Protein AF-A0A522YZ24-F1 (afdb_monomer)

pLDDT: mean 81.82, std 18.62, range [36.38, 98.5]

Secondary structure (DSSP, 8-state):
------BHHHHHHHHHHHHHHHHHHHHHHTTS-HHHHHHHHHHHHHHHHHHHHHHHHHHHHHHHHHHHH-GGGHHHHHHHHHHHHHHHHHHHHHHHHHHSTTTS-HHHHHHHHHHHHHHHHHHHHHIIIIIITTSPSSPPBPPTTHHHHHHHHHHHHTT-

Structure (mmCIF, N/CA/C/O backbone):
data_AF-A0A522YZ24-F1
#
_entry.id   AF-A0A522YZ24-F1
#
loop_
_atom_site.group_PDB
_atom_site.id
_atom_site.type_symbol
_atom_site.label_atom_id
_atom_site.label_alt_id
_atom_site.label_comp_id
_atom_site.label_asym_id
_atom_site.label_entity_id
_atom_site.label_seq_id
_atom_site.pdbx_PDB_ins_code
_atom_site.Cartn_x
_atom_site.Cartn_y
_atom_site.Cartn_z
_atom_site.occupancy
_atom_site.B_iso_or_equiv
_atom_site.auth_seq_id
_atom_site.auth_comp_id
_atom_site.auth_asym_id
_atom_site.auth_atom_id
_atom_site.pdbx_PDB_model_num
ATOM 1 N N . MET A 1 1 ? -4.092 -25.283 -27.393 1.00 36.50 1 MET A N 1
ATOM 2 C CA . MET A 1 1 ? -4.728 -24.135 -26.715 1.00 36.50 1 MET A CA 1
ATOM 3 C C . MET A 1 1 ? -3.603 -23.189 -26.346 1.00 36.50 1 MET A C 1
ATOM 5 O O . MET A 1 1 ? -2.741 -23.598 -25.586 1.00 36.50 1 MET A O 1
ATOM 9 N N . SER A 1 2 ? -3.519 -22.029 -27.000 1.00 36.38 2 SER A N 1
ATOM 10 C CA . SER A 1 2 ? -2.441 -21.062 -26.764 1.00 36.38 2 SER A CA 1
ATOM 11 C C . SER A 1 2 ? -2.689 -20.394 -25.416 1.00 36.38 2 SER A C 1
ATOM 13 O O . SER A 1 2 ? -3.658 -19.648 -25.290 1.00 36.38 2 SER A O 1
ATOM 15 N N . GLU A 1 3 ? -1.853 -20.674 -24.417 1.00 41.47 3 GLU A N 1
ATOM 16 C CA . GLU A 1 3 ? -1.691 -19.777 -23.273 1.00 41.47 3 GLU A CA 1
ATOM 17 C C . GLU A 1 3 ? -1.324 -18.411 -23.849 1.00 41.47 3 GLU A C 1
ATOM 19 O O . GLU A 1 3 ? -0.262 -18.237 -24.445 1.00 41.47 3 GLU A O 1
ATOM 24 N N . ALA A 1 4 ? -2.263 -17.469 -23.800 1.00 43.16 4 ALA A N 1
ATOM 25 C CA . ALA A 1 4 ? -1.995 -16.097 -24.182 1.00 43.16 4 ALA A CA 1
ATOM 26 C C . ALA A 1 4 ? -0.928 -15.574 -23.217 1.00 43.16 4 ALA A C 1
ATOM 28 O O . ALA A 1 4 ? -1.214 -15.379 -22.032 1.00 43.16 4 ALA A O 1
ATOM 29 N N . ALA A 1 5 ? 0.300 -15.431 -23.720 1.00 46.25 5 ALA A N 1
ATOM 30 C CA . ALA A 1 5 ? 1.405 -14.807 -23.017 1.00 46.25 5 ALA A CA 1
ATOM 31 C C . ALA A 1 5 ? 0.975 -13.389 -22.633 1.00 46.25 5 ALA A C 1
ATOM 33 O O . ALA A 1 5 ? 1.002 -12.477 -23.454 1.00 46.25 5 ALA A O 1
ATOM 34 N N . HIS A 1 6 ? 0.508 -13.237 -21.400 1.00 55.91 6 HIS A N 1
ATOM 35 C CA . HIS A 1 6 ? 0.232 -11.937 -20.820 1.00 55.91 6 HIS A CA 1
ATOM 36 C C . HIS A 1 6 ? 1.575 -11.239 -20.618 1.00 55.91 6 HIS A C 1
ATOM 38 O O . HIS A 1 6 ? 2.516 -11.819 -20.058 1.00 55.91 6 HIS A O 1
ATOM 44 N N . SER A 1 7 ? 1.689 -10.017 -21.125 1.00 71.50 7 SER A N 1
ATOM 45 C CA . SER A 1 7 ? 2.937 -9.264 -21.000 1.00 71.50 7 SER A CA 1
ATOM 46 C C . SER A 1 7 ? 3.151 -8.843 -19.542 1.00 71.50 7 SER A C 1
ATOM 48 O O . SER A 1 7 ? 2.187 -8.593 -18.821 1.00 71.50 7 SER A O 1
ATOM 50 N N . THR A 1 8 ? 4.403 -8.719 -19.094 1.00 71.00 8 THR A N 1
ATOM 51 C CA . THR A 1 8 ? 4.736 -8.215 -17.745 1.00 71.00 8 THR A CA 1
ATOM 52 C C . THR A 1 8 ? 4.055 -6.878 -17.443 1.00 71.00 8 THR A C 1
ATOM 54 O O . THR A 1 8 ? 3.623 -6.658 -16.318 1.00 71.00 8 THR A O 1
ATOM 57 N N . ARG A 1 9 ? 3.867 -6.022 -18.456 1.00 75.38 9 ARG A N 1
ATOM 58 C CA . ARG A 1 9 ? 3.140 -4.751 -18.324 1.00 75.38 9 ARG A CA 1
ATOM 59 C C . ARG A 1 9 ? 1.669 -4.946 -17.949 1.00 75.38 9 ARG A C 1
ATOM 61 O O . ARG A 1 9 ? 1.188 -4.277 -17.051 1.00 75.38 9 ARG A O 1
ATOM 68 N N . GLU A 1 10 ? 0.974 -5.892 -18.579 1.00 80.50 10 GLU A N 1
ATOM 69 C CA . GLU A 1 10 ? -0.426 -6.186 -18.237 1.00 80.50 10 GLU A CA 1
ATOM 70 C C . GLU A 1 10 ? -0.573 -6.739 -16.814 1.00 80.50 10 GLU A C 1
ATOM 72 O O . GLU A 1 10 ? -1.602 -6.525 -16.174 1.00 80.50 10 GLU A O 1
ATOM 77 N N . THR A 1 11 ? 0.429 -7.473 -16.321 1.00 82.44 11 THR A N 1
ATOM 78 C CA . THR A 1 11 ? 0.466 -7.925 -14.924 1.00 82.44 11 THR A CA 1
ATOM 79 C C . THR A 1 11 ? 0.648 -6.741 -13.974 1.00 82.44 11 THR A C 1
ATOM 81 O O . THR A 1 11 ? -0.134 -6.616 -13.036 1.00 82.44 11 THR A O 1
ATOM 84 N N . LEU A 1 12 ? 1.587 -5.831 -14.254 1.00 84.62 12 LEU A N 1
ATOM 85 C CA . LEU A 1 12 ? 1.802 -4.624 -13.445 1.00 84.62 12 LEU A CA 1
ATOM 86 C C . LEU A 1 12 ? 0.567 -3.702 -13.434 1.00 84.62 12 LEU A C 1
ATOM 88 O O . LEU A 1 12 ? 0.141 -3.255 -12.371 1.00 84.62 12 LEU A O 1
ATOM 92 N N . ASP A 1 13 ? -0.094 -3.509 -14.580 1.00 86.56 13 ASP A N 1
ATOM 93 C CA . ASP A 1 13 ? -1.349 -2.744 -14.665 1.00 86.56 13 ASP A CA 1
ATOM 94 C C . ASP A 1 13 ? -2.462 -3.369 -13.799 1.00 86.56 13 ASP A C 1
ATOM 96 O O . ASP A 1 13 ? -3.295 -2.670 -13.210 1.00 86.56 13 ASP A O 1
ATOM 100 N N . LYS A 1 14 ? -2.518 -4.707 -13.728 1.00 88.50 14 LYS A N 1
ATOM 101 C CA . LYS A 1 14 ? -3.465 -5.418 -12.855 1.00 88.50 14 LYS A CA 1
ATOM 102 C C . LYS A 1 14 ? -3.108 -5.222 -11.386 1.00 88.50 14 LYS A C 1
ATOM 104 O O . LYS A 1 14 ? -4.019 -4.937 -10.604 1.00 88.50 14 LYS A O 1
ATOM 109 N N . ASP A 1 15 ? -1.830 -5.330 -11.029 1.00 91.12 15 ASP A N 1
ATOM 110 C CA . ASP A 1 15 ? -1.346 -5.081 -9.669 1.00 91.12 15 ASP A CA 1
ATOM 111 C C . ASP A 1 15 ? -1.724 -3.668 -9.208 1.00 91.12 15 ASP A C 1
ATOM 113 O O . ASP A 1 15 ? -2.321 -3.517 -8.144 1.00 91.12 15 ASP A O 1
ATOM 117 N N . HIS A 1 16 ? -1.525 -2.642 -10.042 1.00 93.94 16 HIS A N 1
ATOM 118 C CA . HIS A 1 16 ? -1.882 -1.255 -9.712 1.00 93.94 16 HIS A CA 1
ATOM 119 C C . HIS A 1 16 ? -3.366 -1.084 -9.402 1.00 93.94 16 HIS A C 1
ATOM 121 O O . HIS A 1 16 ? -3.741 -0.476 -8.400 1.00 93.94 16 HIS A O 1
ATOM 127 N N . ARG A 1 17 ? -4.249 -1.701 -10.195 1.00 93.12 17 ARG A N 1
ATOM 128 C CA . ARG A 1 17 ? -5.697 -1.681 -9.918 1.00 93.12 17 ARG A CA 1
ATOM 129 C C . ARG A 1 17 ? -6.058 -2.405 -8.624 1.00 93.12 17 ARG A C 1
ATOM 131 O O . ARG A 1 17 ? -7.069 -2.086 -7.994 1.00 93.12 17 ARG A O 1
ATOM 138 N N . VAL A 1 18 ? -5.310 -3.439 -8.245 1.00 93.50 18 VAL A N 1
ATOM 139 C CA . VAL A 1 18 ? -5.468 -4.093 -6.939 1.00 93.50 18 VAL A CA 1
ATOM 140 C C . VAL A 1 18 ? -4.996 -3.151 -5.831 1.00 93.50 18 VAL A C 1
ATOM 142 O O . VAL A 1 18 ? -5.731 -2.950 -4.866 1.00 93.50 18 VAL A O 1
ATOM 145 N N . PHE A 1 19 ? -3.833 -2.524 -5.987 1.00 96.25 19 PHE A N 1
ATOM 146 C CA . PHE A 1 19 ? -3.259 -1.598 -5.014 1.00 96.25 19 PHE A CA 1
ATOM 147 C C . PHE A 1 19 ? -4.112 -0.352 -4.783 1.00 96.25 19 PHE A C 1
ATOM 149 O O . PHE A 1 19 ? -4.324 0.003 -3.627 1.00 96.25 19 PHE A O 1
ATOM 156 N N . GLU A 1 20 ? -4.706 0.241 -5.819 1.00 96.94 20 GLU A N 1
ATOM 157 C CA . GLU A 1 20 ? -5.672 1.340 -5.668 1.00 96.94 20 GLU A CA 1
ATOM 158 C C . GLU A 1 20 ? -6.880 0.925 -4.817 1.00 96.94 20 GLU A C 1
ATOM 160 O O . GLU A 1 20 ? -7.266 1.611 -3.869 1.00 96.94 20 GLU A O 1
ATOM 165 N N . ARG A 1 21 ? -7.438 -0.267 -5.068 1.00 96.19 21 ARG A N 1
ATOM 166 C CA . ARG A 1 21 ? -8.559 -0.792 -4.268 1.00 96.19 21 ARG A CA 1
ATOM 167 C C . ARG A 1 21 ? -8.168 -1.046 -2.811 1.00 96.19 21 ARG A C 1
ATOM 169 O O . ARG A 1 21 ? -8.987 -0.835 -1.914 1.00 96.19 21 ARG A O 1
ATOM 176 N N . LEU A 1 22 ? -6.935 -1.488 -2.563 1.00 95.81 22 LEU A N 1
ATOM 177 C CA . LEU A 1 22 ? -6.402 -1.665 -1.211 1.00 95.81 22 LEU A CA 1
ATOM 178 C C . LEU A 1 22 ? -6.153 -0.313 -0.527 1.00 95.81 22 LEU A C 1
ATOM 180 O O . LEU A 1 22 ? -6.504 -0.162 0.642 1.00 95.81 22 LEU A O 1
ATOM 184 N N . ALA A 1 23 ? -5.635 0.688 -1.244 1.00 97.12 23 ALA A N 1
ATOM 185 C CA . ALA A 1 23 ? -5.487 2.054 -0.743 1.00 97.12 23 ALA A CA 1
ATOM 186 C C . ALA A 1 23 ? -6.846 2.654 -0.345 1.00 97.12 23 ALA A C 1
ATOM 188 O O . ALA A 1 23 ? -6.982 3.235 0.733 1.00 97.12 23 ALA A O 1
ATOM 189 N N . ASP A 1 24 ? -7.880 2.435 -1.158 1.00 96.75 24 ASP A N 1
ATOM 190 C CA . ASP A 1 24 ? -9.251 2.833 -0.845 1.00 96.75 24 ASP A CA 1
ATOM 191 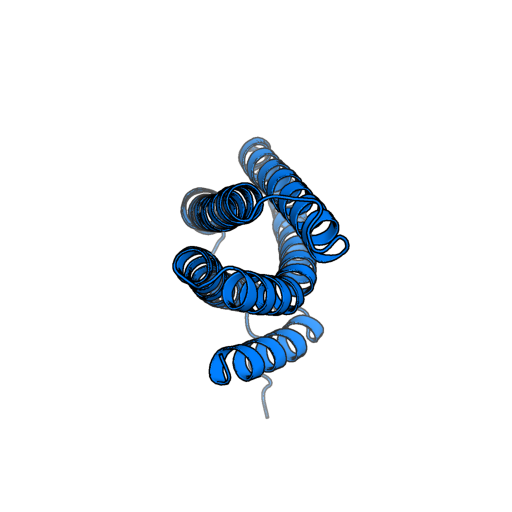C C . ASP A 1 24 ? -9.798 2.125 0.402 1.00 96.75 24 ASP A C 1
ATOM 193 O O . ASP A 1 24 ? -10.476 2.744 1.229 1.00 96.75 24 ASP A O 1
ATOM 197 N N . ALA A 1 25 ? -9.517 0.829 0.565 1.00 95.56 25 ALA A N 1
ATOM 198 C CA . ALA A 1 25 ? -9.914 0.076 1.754 1.00 95.56 25 ALA A CA 1
ATOM 199 C C . ALA A 1 25 ? -9.227 0.615 3.022 1.00 95.56 25 ALA A C 1
ATOM 201 O O . ALA A 1 25 ? -9.903 0.833 4.034 1.00 95.56 25 ALA A O 1
ATOM 202 N N . LEU A 1 26 ? -7.923 0.910 2.952 1.00 96.94 26 LEU A N 1
ATOM 203 C CA . LEU A 1 26 ? -7.174 1.566 4.027 1.00 96.94 26 LEU A CA 1
ATOM 204 C C . LEU A 1 26 ? -7.784 2.931 4.366 1.00 96.94 26 LEU A C 1
ATOM 206 O O . LEU A 1 26 ? -8.024 3.214 5.539 1.00 96.94 26 LEU A O 1
ATOM 210 N N . ASP A 1 27 ? -8.117 3.756 3.374 1.00 95.81 27 ASP A N 1
ATOM 211 C CA . ASP A 1 27 ? -8.735 5.059 3.621 1.00 95.81 27 ASP A CA 1
ATOM 212 C C . ASP A 1 27 ? -10.093 4.954 4.313 1.00 95.81 27 ASP A C 1
ATOM 214 O O . ASP A 1 27 ? -10.331 5.640 5.311 1.00 95.81 27 ASP A O 1
ATOM 218 N N . ARG A 1 28 ? -10.964 4.057 3.836 1.00 94.25 28 ARG A N 1
ATOM 219 C CA . ARG A 1 28 ? -12.281 3.824 4.443 1.00 94.25 28 ARG A CA 1
ATOM 220 C C . ARG A 1 28 ? -12.184 3.247 5.851 1.00 94.25 28 ARG A C 1
ATOM 222 O O . ARG A 1 28 ? -13.051 3.539 6.672 1.00 94.25 28 ARG A O 1
ATOM 229 N N . SER A 1 29 ? -11.155 2.450 6.147 1.00 96.00 29 SER A N 1
ATOM 230 C CA . SER A 1 29 ? -10.975 1.851 7.476 1.00 96.00 29 SER A CA 1
ATOM 231 C C . SER A 1 29 ? -10.889 2.900 8.584 1.00 96.00 29 SER A C 1
ATOM 233 O O . SER A 1 29 ? -11.426 2.695 9.668 1.00 96.00 29 SER A O 1
ATOM 235 N N . ARG A 1 30 ? -10.318 4.072 8.290 1.00 95.31 30 ARG A N 1
ATOM 236 C CA . ARG A 1 30 ? -10.124 5.163 9.257 1.00 95.31 30 ARG A CA 1
ATOM 237 C C . ARG A 1 30 ? -11.426 5.821 9.709 1.00 95.31 30 ARG A C 1
ATOM 239 O O . ARG A 1 30 ? -11.428 6.543 10.698 1.00 95.31 30 ARG A O 1
ATOM 246 N N . LEU A 1 31 ? -12.516 5.595 8.978 1.00 94.44 31 LEU A N 1
ATOM 247 C CA . LEU A 1 31 ? -13.852 6.101 9.297 1.00 94.44 31 LEU A CA 1
ATOM 248 C C . LEU A 1 31 ? -14.656 5.118 10.164 1.00 94.44 31 LEU A C 1
ATOM 250 O O . LEU A 1 31 ? -15.802 5.401 10.512 1.00 94.44 31 LEU A O 1
ATOM 254 N N . ARG A 1 32 ? -14.087 3.948 10.477 1.00 96.06 32 ARG A N 1
ATOM 255 C CA . ARG A 1 32 ? -14.740 2.887 11.247 1.00 96.06 32 ARG A CA 1
ATOM 256 C C . ARG A 1 32 ? -14.459 3.021 12.748 1.00 96.06 32 ARG A C 1
ATOM 258 O O . ARG A 1 32 ? -13.454 3.625 13.133 1.00 96.06 32 ARG A O 1
ATOM 265 N N . PRO A 1 33 ? -15.297 2.415 13.611 1.00 97.44 33 PRO A N 1
ATOM 266 C CA . PRO A 1 33 ? -14.968 2.228 15.020 1.00 97.44 33 PRO A CA 1
ATOM 267 C C . PRO A 1 33 ? -13.597 1.551 15.204 1.00 97.44 33 PRO A C 1
ATOM 269 O O . PRO A 1 33 ? -13.208 0.733 14.368 1.00 97.44 33 PRO A O 1
ATOM 272 N N . PRO A 1 34 ? -12.860 1.817 16.301 1.00 95.81 34 PRO A N 1
ATOM 273 C CA . PRO A 1 34 ? -11.476 1.355 16.451 1.00 95.81 34 PRO A CA 1
ATOM 274 C C . PRO A 1 34 ? -11.250 -0.155 16.277 1.00 95.81 34 PRO A C 1
ATOM 276 O O . PRO A 1 34 ? -10.221 -0.553 15.732 1.00 95.81 34 PRO A O 1
ATOM 279 N N . ALA A 1 35 ? -12.194 -0.990 16.723 1.00 95.56 35 ALA A N 1
ATOM 280 C CA . ALA A 1 35 ? -12.117 -2.443 16.556 1.00 95.56 35 ALA A CA 1
ATOM 281 C C . ALA A 1 35 ? -12.242 -2.852 15.076 1.00 95.56 35 ALA A C 1
ATOM 283 O O . ALA A 1 35 ? -11.369 -3.538 14.553 1.00 95.56 35 ALA A O 1
ATOM 284 N N . GLU A 1 36 ? -13.258 -2.336 14.380 1.00 97.06 36 GLU A N 1
ATOM 285 C CA . GLU A 1 36 ? -13.478 -2.580 12.948 1.00 97.06 36 GLU A CA 1
ATOM 286 C C . GLU A 1 36 ? -12.336 -2.027 12.081 1.00 97.06 36 GLU A C 1
ATOM 288 O O . GLU A 1 36 ? -11.897 -2.679 11.135 1.00 97.06 36 GLU A O 1
ATOM 293 N N . MET A 1 37 ? -11.806 -0.842 12.413 1.00 97.06 37 MET A N 1
ATOM 294 C CA . MET A 1 37 ? -10.628 -0.280 11.743 1.00 97.06 37 MET A CA 1
ATOM 295 C C . MET A 1 37 ? -9.437 -1.237 11.863 1.00 97.06 37 MET A C 1
ATOM 297 O O . MET A 1 37 ? -8.746 -1.491 10.880 1.00 97.06 37 MET A O 1
ATOM 301 N N . ARG A 1 38 ? -9.193 -1.785 13.059 1.00 97.25 38 ARG A N 1
ATOM 302 C CA . ARG A 1 38 ? -8.095 -2.727 13.315 1.00 97.25 38 ARG A CA 1
ATOM 303 C C . ARG A 1 38 ? -8.239 -4.004 12.499 1.00 97.25 38 ARG A C 1
ATOM 305 O O . ARG A 1 38 ? -7.258 -4.433 11.896 1.00 97.25 38 ARG A O 1
ATOM 312 N N . GLU A 1 39 ? -9.432 -4.580 12.458 1.00 96.31 39 GLU A N 1
ATOM 313 C CA . GLU A 1 39 ? -9.717 -5.781 11.668 1.00 96.31 39 GLU A CA 1
ATOM 314 C C . GLU A 1 39 ? -9.519 -5.533 10.171 1.00 96.31 39 GLU A C 1
ATOM 316 O O . GLU A 1 39 ? -8.799 -6.285 9.510 1.00 96.31 39 GLU A O 1
ATOM 321 N N . LEU A 1 40 ? -10.079 -4.441 9.644 1.00 96.62 40 LEU A N 1
ATOM 322 C CA . LEU A 1 40 ? -9.976 -4.115 8.224 1.00 96.62 40 LEU A CA 1
ATOM 323 C C . LEU A 1 40 ? -8.538 -3.788 7.809 1.00 96.62 40 LEU A C 1
ATOM 325 O O . LEU A 1 40 ? -8.088 -4.256 6.763 1.00 96.62 40 LEU A O 1
ATOM 329 N N . VAL A 1 41 ? -7.788 -3.037 8.623 1.00 97.81 41 VAL A N 1
ATOM 330 C CA . VAL A 1 41 ? -6.362 -2.786 8.365 1.00 97.81 41 VAL A CA 1
ATOM 331 C C . VAL A 1 41 ? -5.589 -4.102 8.382 1.00 97.81 41 VAL A C 1
ATOM 333 O O . VAL A 1 41 ? -4.863 -4.373 7.434 1.00 97.81 41 VAL A O 1
ATOM 336 N N . ALA A 1 42 ? -5.775 -4.963 9.387 1.00 97.56 42 ALA A N 1
ATOM 337 C CA . ALA A 1 42 ? -5.075 -6.247 9.457 1.00 97.56 42 ALA A CA 1
ATOM 338 C C . ALA A 1 42 ? -5.350 -7.145 8.238 1.00 97.56 42 ALA A C 1
ATOM 340 O O . ALA A 1 42 ? -4.411 -7.721 7.681 1.00 97.56 42 ALA A O 1
ATOM 341 N N . ALA A 1 43 ? -6.612 -7.226 7.803 1.00 96.44 43 ALA A N 1
ATOM 342 C CA . ALA A 1 43 ? -7.004 -7.956 6.601 1.00 96.44 43 ALA A CA 1
ATOM 343 C C . ALA A 1 43 ? -6.354 -7.359 5.346 1.00 96.44 43 ALA A C 1
ATOM 345 O O . ALA A 1 43 ? -5.763 -8.085 4.549 1.00 96.44 43 ALA A O 1
ATOM 346 N N . THR A 1 44 ? -6.390 -6.031 5.210 1.00 96.94 44 THR A N 1
ATOM 347 C CA . THR A 1 44 ? -5.810 -5.323 4.062 1.00 96.94 44 THR A CA 1
ATOM 348 C C . THR A 1 44 ? -4.294 -5.515 3.991 1.00 96.94 44 THR A C 1
ATOM 350 O O . THR A 1 44 ? -3.770 -5.815 2.922 1.00 96.94 44 THR A O 1
ATOM 353 N N . LEU A 1 45 ? -3.580 -5.440 5.120 1.00 97.00 45 LEU A N 1
ATOM 354 C CA . LEU A 1 45 ? -2.133 -5.682 5.163 1.00 97.00 45 LEU A CA 1
ATOM 355 C C . LEU A 1 45 ? -1.763 -7.133 4.843 1.00 97.00 45 LEU A C 1
ATOM 357 O O . LEU A 1 45 ? -0.744 -7.374 4.204 1.00 97.00 45 LEU A O 1
ATOM 361 N N . GLY A 1 46 ? -2.594 -8.102 5.246 1.00 94.81 46 GLY A N 1
ATOM 362 C CA . GLY A 1 46 ? -2.406 -9.516 4.894 1.00 94.81 46 GLY A CA 1
ATOM 363 C C . GLY A 1 46 ? -2.439 -9.789 3.388 1.00 94.81 46 GLY A C 1
ATOM 364 O O . GLY A 1 46 ? -1.866 -10.775 2.936 1.00 94.81 46 GLY A O 1
ATOM 365 N N . VAL A 1 47 ? -3.079 -8.903 2.627 1.00 94.56 47 VAL A N 1
ATOM 366 C CA . VAL A 1 47 ? -3.194 -8.955 1.167 1.00 94.56 47 VAL A CA 1
ATOM 367 C C . VAL A 1 47 ? -2.107 -8.098 0.508 1.00 94.56 47 VAL A C 1
ATOM 369 O O . VAL A 1 47 ? -1.436 -8.550 -0.416 1.00 94.56 47 VAL A O 1
ATOM 372 N N . LEU A 1 48 ? -1.904 -6.878 1.011 1.00 94.50 48 LEU A N 1
ATOM 373 C CA . LEU A 1 48 ? -1.005 -5.882 0.432 1.00 94.50 48 LEU A CA 1
ATOM 374 C C . LEU A 1 48 ? 0.477 -6.279 0.513 1.00 94.50 48 LEU A C 1
ATOM 376 O O . LEU A 1 48 ? 1.194 -6.131 -0.469 1.00 94.50 48 LEU A O 1
ATOM 380 N N . GLU A 1 49 ? 0.944 -6.798 1.651 1.00 94.69 49 GLU A N 1
ATOM 381 C CA . GLU A 1 49 ? 2.362 -7.141 1.860 1.00 94.69 49 GLU A CA 1
ATOM 382 C C . GLU A 1 49 ? 2.916 -8.178 0.867 1.00 94.69 49 GLU A C 1
ATOM 384 O O . GLU A 1 49 ? 3.933 -7.899 0.226 1.00 94.69 49 GLU A O 1
ATOM 389 N N . PRO A 1 50 ? 2.304 -9.371 0.706 1.00 92.69 50 PRO A N 1
ATOM 390 C CA . PRO A 1 50 ? 2.807 -10.343 -0.259 1.00 92.69 50 PRO A CA 1
ATOM 391 C C . PRO A 1 50 ? 2.683 -9.838 -1.702 1.00 92.69 50 PRO A C 1
ATOM 393 O O . PRO A 1 50 ? 3.564 -10.118 -2.514 1.00 92.69 50 PRO A O 1
ATOM 396 N N . ALA A 1 51 ? 1.632 -9.069 -2.007 1.00 90.56 51 ALA A N 1
ATOM 397 C CA . ALA A 1 51 ? 1.416 -8.505 -3.333 1.00 90.56 51 ALA A CA 1
ATOM 398 C C . ALA A 1 51 ? 2.496 -7.473 -3.698 1.00 90.56 51 ALA A C 1
ATOM 400 O O . ALA A 1 51 ? 3.105 -7.601 -4.755 1.00 90.56 51 ALA A O 1
ATOM 401 N N . LEU A 1 52 ? 2.817 -6.528 -2.805 1.00 93.19 52 LEU A N 1
ATOM 402 C CA . LEU A 1 52 ? 3.899 -5.553 -3.010 1.00 93.19 52 LEU A CA 1
ATOM 403 C C . LEU A 1 52 ? 5.255 -6.225 -3.217 1.00 93.19 52 LEU A C 1
ATOM 405 O O . LEU A 1 52 ? 6.006 -5.839 -4.103 1.00 93.19 52 LEU A O 1
ATOM 409 N N . LYS A 1 53 ? 5.559 -7.273 -2.445 1.00 91.31 53 LYS A N 1
ATOM 410 C CA . LYS A 1 53 ? 6.818 -8.010 -2.606 1.00 91.31 53 LYS A CA 1
ATOM 411 C C . LYS A 1 53 ? 6.921 -8.693 -3.974 1.00 91.31 53 LYS A C 1
ATOM 413 O O . LYS A 1 53 ? 8.003 -8.745 -4.555 1.00 91.31 53 LYS A O 1
ATOM 418 N N . SER A 1 54 ? 5.819 -9.265 -4.460 1.00 89.56 54 SER A N 1
ATOM 419 C CA . SER A 1 54 ? 5.766 -9.881 -5.791 1.00 89.56 54 SER A CA 1
ATOM 420 C C . SER A 1 54 ? 5.913 -8.824 -6.887 1.00 89.56 54 SER A C 1
ATOM 422 O O . SER A 1 54 ? 6.704 -8.999 -7.814 1.00 89.56 54 SER A O 1
ATOM 424 N N . HIS A 1 55 ? 5.224 -7.696 -6.718 1.00 91.31 55 HIS A N 1
ATOM 425 C CA . HIS A 1 55 ? 5.273 -6.552 -7.616 1.00 91.31 55 HIS A CA 1
ATOM 426 C C . HIS A 1 55 ? 6.690 -5.983 -7.751 1.00 91.31 55 HIS A C 1
ATOM 428 O O . HIS A 1 55 ? 7.248 -5.998 -8.843 1.00 91.31 55 HIS A O 1
ATOM 434 N N . GLU A 1 56 ? 7.339 -5.625 -6.641 1.00 91.12 56 GLU A N 1
ATOM 435 C CA . GLU A 1 56 ? 8.711 -5.099 -6.631 1.00 91.12 56 GLU A CA 1
ATOM 436 C C . GLU A 1 56 ? 9.715 -6.055 -7.305 1.00 91.12 56 GLU A C 1
ATOM 438 O O . GLU A 1 56 ? 10.656 -5.629 -7.984 1.00 91.12 56 GLU A O 1
ATOM 443 N N . ALA A 1 57 ? 9.525 -7.370 -7.155 1.00 87.62 57 ALA A N 1
ATOM 444 C CA . ALA A 1 57 ? 10.363 -8.361 -7.822 1.00 87.62 57 ALA A CA 1
ATOM 445 C C . ALA A 1 57 ? 10.161 -8.361 -9.348 1.00 87.62 57 ALA A C 1
ATOM 447 O O . ALA A 1 57 ? 11.140 -8.463 -10.096 1.00 87.62 57 ALA A O 1
ATOM 448 N N . LEU A 1 58 ? 8.914 -8.229 -9.817 1.00 84.88 58 LEU A N 1
ATOM 449 C CA . LEU A 1 58 ? 8.591 -8.093 -11.241 1.00 84.88 58 LEU A CA 1
ATOM 450 C C . LEU A 1 58 ? 9.168 -6.802 -11.817 1.00 84.88 58 LEU A C 1
ATOM 452 O O . LEU A 1 58 ? 9.775 -6.827 -12.890 1.00 84.88 58 LEU A O 1
ATOM 456 N N . GLU A 1 59 ? 9.034 -5.696 -11.094 1.00 84.81 59 GLU A N 1
ATOM 457 C CA . GLU A 1 59 ? 9.606 -4.415 -11.481 1.00 84.81 59 GLU A CA 1
ATOM 458 C C . GLU A 1 59 ? 11.125 -4.467 -11.556 1.00 84.81 59 GLU A C 1
ATOM 460 O O . GLU A 1 59 ? 11.713 -4.035 -12.542 1.00 84.81 59 GLU A O 1
ATOM 465 N N . THR A 1 60 ? 11.779 -5.061 -10.558 1.00 83.50 60 THR A N 1
ATOM 466 C CA . THR A 1 60 ? 13.235 -5.230 -10.549 1.00 83.50 60 THR A CA 1
ATOM 467 C C . THR A 1 60 ? 13.701 -6.042 -11.756 1.00 83.50 60 THR A C 1
ATOM 469 O O . THR A 1 60 ? 14.683 -5.671 -12.403 1.00 83.50 60 THR A O 1
ATOM 472 N N . ALA A 1 61 ? 12.988 -7.121 -12.097 1.00 79.25 61 ALA A N 1
ATOM 473 C CA . ALA A 1 61 ? 13.291 -7.931 -13.272 1.00 79.25 61 ALA A CA 1
ATOM 474 C C . ALA A 1 61 ? 13.110 -7.132 -14.575 1.00 79.25 61 ALA A C 1
ATOM 476 O O . ALA A 1 61 ? 14.002 -7.128 -15.423 1.00 79.25 61 ALA A O 1
ATOM 477 N N . LEU A 1 62 ? 11.998 -6.405 -14.715 1.00 74.31 62 LEU A N 1
ATOM 478 C CA . LEU A 1 62 ? 11.697 -5.615 -15.910 1.00 74.31 62 LEU A CA 1
ATOM 479 C C . LEU A 1 62 ? 12.662 -4.433 -16.076 1.00 74.31 62 LEU A C 1
ATOM 481 O O . LEU A 1 62 ? 13.166 -4.165 -17.166 1.00 74.31 62 LEU A O 1
ATOM 485 N N . MET A 1 63 ? 12.933 -3.720 -14.989 1.00 70.94 63 MET A N 1
ATOM 486 C CA . MET A 1 63 ? 13.701 -2.480 -14.993 1.00 70.94 63 MET A CA 1
ATOM 487 C C . MET A 1 63 ? 15.213 -2.719 -14.955 1.00 70.94 63 MET A C 1
ATOM 489 O O . MET A 1 63 ? 15.973 -1.861 -15.414 1.00 70.94 63 MET A O 1
ATOM 493 N N . GLY A 1 64 ? 15.669 -3.884 -14.482 1.00 68.69 64 GLY A N 1
ATOM 494 C CA . GLY A 1 64 ? 17.053 -4.336 -14.636 1.00 68.69 64 GLY A CA 1
ATOM 495 C C . GLY A 1 64 ? 17.467 -4.403 -16.109 1.00 68.69 64 GLY A C 1
ATOM 496 O O . GLY A 1 64 ? 18.501 -3.848 -16.489 1.00 68.69 64 GLY A O 1
ATOM 497 N N . ASP A 1 65 ? 16.601 -4.959 -16.957 1.00 63.62 65 ASP A N 1
ATOM 498 C CA . ASP A 1 65 ? 16.808 -5.018 -18.408 1.00 63.62 65 ASP A CA 1
ATOM 499 C C . ASP A 1 65 ? 16.769 -3.627 -19.067 1.00 63.62 65 ASP A C 1
ATOM 501 O O . ASP A 1 65 ? 17.477 -3.362 -20.047 1.00 63.62 65 ASP A O 1
ATOM 505 N N . VAL A 1 66 ? 15.967 -2.706 -18.523 1.00 61.78 66 VAL A N 1
ATOM 506 C CA . VAL A 1 66 ? 15.799 -1.340 -19.044 1.00 61.78 66 VAL A CA 1
ATOM 507 C C . VAL A 1 66 ? 16.972 -0.431 -18.674 1.00 61.78 66 VAL A C 1
ATOM 509 O O . VAL A 1 66 ? 17.425 0.320 -19.541 1.00 61.78 66 VAL A O 1
ATOM 512 N N . LYS A 1 67 ? 17.526 -0.514 -17.452 1.00 59.41 67 LYS A N 1
ATOM 513 C CA . LYS A 1 67 ? 18.710 0.272 -17.033 1.00 59.41 67 LYS A CA 1
ATOM 514 C C . LYS A 1 67 ? 19.892 0.083 -17.981 1.00 59.41 67 LYS A C 1
ATOM 516 O O . LYS A 1 67 ? 20.572 1.052 -18.307 1.00 59.41 67 LYS A O 1
ATOM 521 N N . ILE A 1 68 ? 20.094 -1.143 -18.468 1.00 59.66 68 ILE A N 1
ATOM 522 C CA . ILE A 1 68 ? 21.153 -1.477 -19.431 1.00 59.66 68 ILE A CA 1
ATOM 523 C C . ILE A 1 68 ? 20.941 -0.738 -20.762 1.00 59.66 68 ILE A C 1
ATOM 525 O O . ILE A 1 68 ? 21.899 -0.323 -21.410 1.00 59.66 68 ILE A O 1
ATOM 529 N N . ARG A 1 69 ? 19.682 -0.548 -21.174 1.00 58.88 69 ARG A N 1
ATOM 530 C CA . ARG A 1 69 ? 19.314 0.024 -22.477 1.00 58.88 69 ARG A CA 1
ATOM 531 C C . ARG A 1 69 ? 19.082 1.538 -22.439 1.00 58.88 69 ARG A C 1
ATOM 533 O O . ARG A 1 69 ? 19.173 2.180 -23.483 1.00 58.88 69 ARG A O 1
ATOM 540 N N . ARG A 1 70 ? 18.757 2.114 -21.274 1.00 65.69 70 ARG A N 1
ATOM 541 C CA . ARG A 1 70 ? 18.415 3.538 -21.094 1.00 65.69 70 ARG A CA 1
ATOM 542 C C . ARG A 1 70 ? 18.951 4.098 -19.763 1.00 65.69 70 ARG A C 1
ATOM 544 O O . ARG A 1 70 ? 18.207 4.184 -18.786 1.00 65.69 70 ARG A O 1
ATOM 551 N N . PRO A 1 71 ? 20.206 4.581 -19.732 1.00 61.28 71 PRO A N 1
ATOM 552 C CA . PRO A 1 71 ? 20.840 5.102 -18.514 1.00 61.28 71 PRO A CA 1
ATOM 553 C C . PRO A 1 71 ? 20.107 6.294 -17.870 1.00 61.28 71 PRO A C 1
ATOM 555 O O . PRO A 1 71 ? 20.186 6.485 -16.657 1.00 61.28 71 PRO A O 1
ATOM 558 N N . GLY A 1 72 ? 19.356 7.073 -18.661 1.00 68.31 72 GLY A N 1
ATOM 559 C CA . GLY A 1 72 ? 18.597 8.243 -18.196 1.00 68.31 72 GLY A CA 1
ATOM 560 C C . GLY A 1 72 ? 17.445 7.936 -17.230 1.00 68.31 72 GLY A C 1
ATOM 561 O O . GLY A 1 72 ? 16.928 8.858 -16.610 1.00 68.31 72 GLY A O 1
ATOM 562 N N . LEU A 1 73 ? 17.068 6.663 -17.057 1.00 76.06 73 LEU A N 1
ATOM 563 C CA . LEU A 1 73 ? 16.024 6.235 -16.113 1.00 76.06 73 LEU A CA 1
ATOM 564 C C . LEU A 1 73 ? 16.559 5.904 -14.712 1.00 76.06 73 LEU A C 1
ATOM 566 O O . LEU A 1 73 ? 15.785 5.572 -13.818 1.00 76.06 73 LEU A O 1
ATOM 570 N N . THR A 1 74 ? 17.874 5.999 -14.496 1.00 76.75 74 THR A N 1
ATOM 571 C C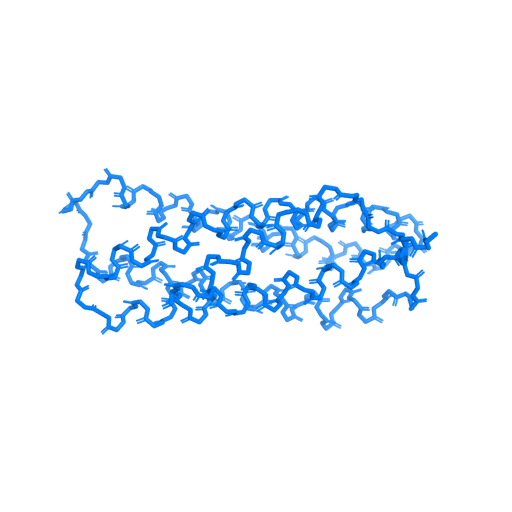A . THR A 1 74 ? 18.510 5.612 -13.225 1.00 76.75 74 THR A CA 1
ATOM 572 C C . THR A 1 74 ? 17.942 6.376 -12.033 1.00 76.75 74 THR A C 1
ATOM 574 O O . THR A 1 74 ? 17.655 5.766 -11.006 1.00 76.75 74 THR A O 1
ATOM 577 N N . GLU A 1 75 ? 17.753 7.689 -12.178 1.00 79.44 75 GLU A N 1
ATOM 578 C CA . GLU A 1 75 ? 17.207 8.518 -11.104 1.00 79.44 75 GLU A CA 1
ATOM 579 C C . GLU A 1 75 ? 15.747 8.171 -10.816 1.00 79.44 75 GLU A C 1
ATOM 581 O O . GLU A 1 75 ? 15.365 8.076 -9.653 1.00 79.44 75 GLU A O 1
ATOM 586 N N . GLY A 1 76 ? 14.949 7.892 -11.851 1.00 81.69 76 GLY A N 1
ATOM 587 C CA . GLY A 1 76 ? 13.551 7.541 -11.635 1.00 81.69 76 GLY 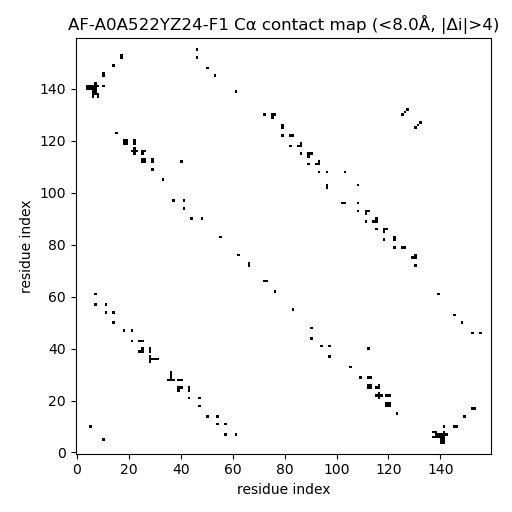A CA 1
ATOM 588 C C . GLY A 1 76 ? 13.378 6.211 -10.906 1.00 81.69 76 GLY A C 1
ATOM 589 O O . GLY A 1 76 ? 12.621 6.099 -9.948 1.00 81.69 76 GLY A O 1
ATOM 590 N N . LEU A 1 77 ? 14.194 5.224 -11.266 1.00 82.38 77 LEU A N 1
ATOM 591 C CA . LEU A 1 77 ? 14.221 3.928 -10.587 1.00 82.38 77 LEU A CA 1
ATOM 592 C C . LEU A 1 77 ? 14.736 4.028 -9.147 1.00 82.38 77 LEU A C 1
ATOM 594 O O . LEU A 1 77 ? 14.337 3.246 -8.288 1.00 82.38 77 LEU A O 1
ATOM 598 N N . ARG A 1 78 ? 15.620 4.991 -8.865 1.00 84.19 78 ARG A N 1
ATOM 599 C CA . ARG A 1 78 ? 16.058 5.286 -7.497 1.00 84.19 78 ARG A CA 1
ATOM 600 C C . ARG A 1 78 ? 14.911 5.857 -6.662 1.00 84.19 78 ARG A C 1
ATOM 602 O O . ARG A 1 78 ? 14.780 5.484 -5.502 1.00 84.19 78 ARG A O 1
ATOM 609 N N . VAL A 1 79 ? 14.095 6.744 -7.234 1.00 88.12 79 VAL A N 1
ATOM 610 C CA . VAL A 1 79 ? 12.916 7.305 -6.556 1.00 88.12 79 VAL A CA 1
ATOM 611 C C . VAL A 1 79 ? 11.889 6.214 -6.247 1.00 88.12 79 VAL A C 1
ATOM 613 O O . VAL A 1 79 ? 11.473 6.125 -5.096 1.00 88.12 79 VAL A O 1
ATOM 616 N N . ALA A 1 80 ? 11.556 5.349 -7.211 1.00 89.81 80 ALA A N 1
ATOM 617 C CA . ALA A 1 80 ? 10.631 4.230 -6.993 1.00 89.81 80 ALA A CA 1
ATOM 618 C C . ALA A 1 80 ? 11.109 3.289 -5.871 1.00 89.81 80 ALA A C 1
ATOM 620 O O . ALA A 1 80 ? 10.369 2.995 -4.938 1.00 89.81 80 ALA A O 1
ATOM 621 N N . SER A 1 81 ? 12.399 2.932 -5.868 1.00 90.25 81 SER A N 1
ATOM 622 C CA . SER A 1 81 ? 12.994 2.122 -4.794 1.00 90.25 81 SER A CA 1
ATOM 623 C C . SER A 1 81 ? 12.891 2.785 -3.412 1.00 90.25 81 SER A C 1
ATOM 625 O O . SER A 1 81 ? 12.591 2.110 -2.433 1.00 90.25 81 SER A O 1
ATOM 627 N N . LEU A 1 82 ? 13.082 4.105 -3.312 1.00 92.50 82 LEU A N 1
ATOM 628 C CA . LEU A 1 82 ? 12.888 4.818 -2.043 1.00 92.50 82 LEU A CA 1
ATOM 629 C C . LEU A 1 82 ? 11.418 4.847 -1.601 1.00 92.50 82 LEU A C 1
ATOM 631 O O . LEU A 1 82 ? 11.137 4.874 -0.402 1.00 92.50 82 LEU A O 1
ATOM 635 N N . GLN A 1 83 ? 10.475 4.855 -2.545 1.00 95.19 83 GLN A N 1
ATOM 636 C CA . GLN A 1 83 ? 9.051 4.749 -2.236 1.00 95.19 83 GLN A CA 1
ATOM 637 C C . GLN A 1 83 ? 8.700 3.350 -1.710 1.00 95.19 83 GLN A C 1
ATOM 639 O O . GLN A 1 83 ? 7.978 3.263 -0.715 1.00 95.19 83 GLN A O 1
ATOM 644 N N . HIS A 1 84 ? 9.267 2.279 -2.281 1.00 95.38 84 HIS A N 1
ATOM 645 C CA . HIS A 1 84 ? 9.150 0.928 -1.718 1.00 95.38 84 HIS A CA 1
ATOM 646 C C . HIS A 1 84 ? 9.657 0.860 -0.277 1.00 95.38 84 HIS A C 1
ATOM 648 O O . HIS A 1 84 ? 8.937 0.373 0.596 1.00 95.38 84 HIS A O 1
ATOM 654 N N . ASP A 1 85 ? 10.838 1.418 0.007 1.00 95.19 85 ASP A N 1
ATOM 655 C CA . ASP A 1 85 ? 11.391 1.458 1.367 1.00 95.19 85 ASP A CA 1
ATOM 656 C C . ASP A 1 85 ? 10.450 2.181 2.348 1.00 95.19 85 ASP A C 1
ATOM 658 O O . ASP A 1 85 ? 10.210 1.713 3.468 1.00 95.19 85 ASP A O 1
ATOM 662 N N . ALA A 1 86 ? 9.871 3.311 1.929 1.00 97.31 86 ALA A N 1
ATOM 663 C CA . ALA A 1 86 ? 8.923 4.070 2.741 1.00 97.31 86 ALA A CA 1
ATOM 664 C C . ALA A 1 86 ? 7.633 3.277 3.018 1.00 97.31 86 ALA A C 1
ATOM 666 O O . ALA A 1 86 ? 7.163 3.232 4.160 1.00 97.31 86 ALA A O 1
ATOM 667 N N . ILE A 1 87 ? 7.080 2.615 1.998 1.00 98.19 87 ILE A N 1
ATOM 668 C CA . ILE A 1 87 ? 5.898 1.754 2.122 1.00 98.19 87 ILE A CA 1
ATOM 669 C C . ILE A 1 87 ? 6.200 0.570 3.052 1.00 98.19 87 ILE A C 1
ATOM 671 O O . ILE A 1 87 ? 5.433 0.313 3.982 1.00 98.19 87 ILE A O 1
ATOM 675 N N . ALA A 1 88 ? 7.341 -0.101 2.880 1.00 97.00 88 ALA A N 1
ATOM 676 C CA . ALA A 1 88 ? 7.778 -1.211 3.724 1.00 97.00 88 ALA A CA 1
ATOM 677 C C . ALA A 1 88 ? 7.936 -0.802 5.199 1.00 97.00 88 ALA A C 1
ATOM 679 O O . ALA A 1 88 ? 7.528 -1.543 6.099 1.00 97.00 88 ALA A O 1
ATOM 680 N N . SER A 1 89 ? 8.466 0.397 5.463 1.00 97.81 89 SER A N 1
ATOM 681 C CA . SER A 1 89 ? 8.553 0.941 6.822 1.00 97.81 89 SER A CA 1
ATOM 682 C C . SER A 1 89 ? 7.168 1.151 7.444 1.00 97.81 89 SER A C 1
ATOM 684 O O . SER A 1 89 ? 6.938 0.734 8.578 1.00 97.81 89 SER A O 1
ATOM 686 N N . LEU A 1 90 ? 6.221 1.734 6.702 1.00 98.31 90 LEU A N 1
ATOM 687 C CA . LEU A 1 90 ? 4.849 1.955 7.181 1.00 98.31 90 LEU A 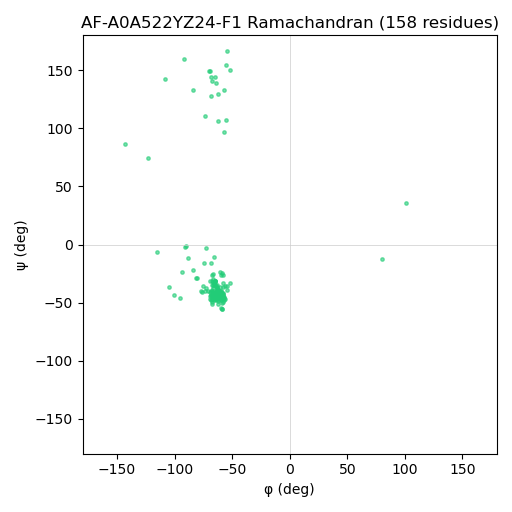CA 1
ATOM 688 C C . LEU A 1 90 ? 4.112 0.638 7.464 1.00 98.31 90 LEU A C 1
ATOM 690 O O . LEU A 1 90 ? 3.401 0.531 8.466 1.00 98.31 90 LEU A O 1
ATOM 694 N N . LEU A 1 91 ? 4.303 -0.374 6.613 1.00 98.12 91 LEU A N 1
ATOM 695 C CA . LEU A 1 91 ? 3.765 -1.722 6.818 1.00 98.12 91 LEU A CA 1
ATOM 696 C C . LEU A 1 91 ? 4.288 -2.328 8.123 1.00 98.12 91 LEU A C 1
ATOM 698 O O . LEU A 1 91 ? 3.505 -2.801 8.951 1.00 98.12 91 LEU A O 1
ATOM 702 N N . LYS A 1 92 ? 5.602 -2.247 8.350 1.00 98.00 92 LYS A N 1
ATOM 703 C CA . LYS A 1 92 ? 6.239 -2.726 9.581 1.00 98.00 92 LYS A CA 1
ATOM 704 C C . LYS A 1 92 ? 5.680 -2.027 10.823 1.00 98.00 92 LYS A C 1
ATOM 706 O O . LYS A 1 92 ? 5.342 -2.704 11.795 1.00 98.00 92 LYS A O 1
ATOM 711 N N . ASP A 1 93 ? 5.549 -0.705 10.793 1.00 98.31 93 ASP A N 1
ATOM 712 C CA . ASP A 1 93 ? 5.031 0.064 11.928 1.00 98.31 93 ASP A CA 1
ATOM 713 C C . ASP A 1 93 ? 3.570 -0.291 12.234 1.00 98.31 93 ASP A C 1
ATOM 715 O O . ASP A 1 93 ? 3.202 -0.517 13.391 1.00 98.31 93 ASP A O 1
ATOM 719 N N . LEU A 1 94 ? 2.733 -0.439 11.202 1.00 98.12 94 LEU A N 1
ATOM 720 C CA . LEU A 1 94 ? 1.355 -0.895 11.377 1.00 98.12 94 LEU A CA 1
ATOM 721 C C . LEU A 1 94 ? 1.291 -2.321 11.935 1.00 98.12 94 LEU A C 1
ATOM 723 O O . LEU A 1 94 ? 0.465 -2.587 12.809 1.00 98.12 94 LEU A O 1
ATOM 727 N N . ARG A 1 95 ? 2.174 -3.234 11.513 1.00 97.31 95 ARG A N 1
ATOM 728 C CA . ARG A 1 95 ? 2.251 -4.591 12.081 1.00 97.31 95 ARG A CA 1
ATOM 729 C C . ARG A 1 95 ? 2.587 -4.585 13.564 1.00 97.31 95 ARG A C 1
ATOM 731 O O . ARG A 1 95 ? 1.949 -5.320 14.318 1.00 97.31 95 ARG A O 1
ATOM 738 N N . ILE A 1 96 ? 3.517 -3.734 13.992 1.00 97.50 96 ILE A N 1
ATOM 739 C CA . ILE A 1 96 ? 3.847 -3.564 15.413 1.00 97.50 96 ILE A CA 1
ATOM 740 C C . ILE A 1 96 ? 2.595 -3.130 16.186 1.00 97.50 96 ILE A C 1
ATOM 742 O O . ILE A 1 96 ? 2.204 -3.791 17.148 1.00 97.50 96 ILE A O 1
ATOM 746 N N . ILE A 1 97 ? 1.886 -2.103 15.710 1.00 97.12 97 ILE A N 1
ATOM 747 C CA . ILE A 1 97 ? 0.648 -1.620 16.345 1.00 97.12 97 ILE A CA 1
ATOM 748 C C . ILE A 1 97 ? -0.437 -2.702 16.396 1.00 97.12 97 ILE A C 1
ATOM 750 O O . ILE A 1 97 ? -1.157 -2.833 17.395 1.00 97.12 97 ILE A O 1
ATOM 754 N N . LEU A 1 98 ? -0.582 -3.484 15.325 1.00 96.94 98 LEU A N 1
ATOM 755 C CA . LEU A 1 98 ? -1.542 -4.583 15.262 1.00 96.94 98 LEU A CA 1
ATOM 756 C C . LEU A 1 98 ? -1.189 -5.708 16.247 1.00 96.94 98 LEU A C 1
ATOM 758 O O . LEU A 1 98 ? -2.099 -6.280 16.844 1.00 96.94 98 LEU A O 1
ATOM 762 N N . SER A 1 99 ? 0.098 -5.974 16.475 1.00 96.81 99 SER A N 1
ATOM 763 C CA . SER A 1 99 ? 0.565 -6.994 17.425 1.00 96.81 99 SER A CA 1
ATOM 764 C C . SER A 1 99 ? 0.431 -6.600 18.900 1.00 96.81 99 SER A C 1
ATOM 766 O O . SER A 1 99 ? 0.449 -7.472 19.764 1.00 96.81 99 SER A O 1
ATOM 768 N N . GLU A 1 100 ? 0.224 -5.312 19.196 1.00 95.56 100 GLU A N 1
ATOM 769 C CA . GLU A 1 100 ? 0.149 -4.787 20.566 1.00 95.56 100 GLU A CA 1
ATOM 770 C C . GLU A 1 100 ? -1.183 -4.046 20.828 1.00 95.56 100 GLU A C 1
ATOM 772 O O . GLU A 1 100 ? -1.231 -2.808 20.867 1.00 95.56 100 GLU A O 1
ATOM 777 N N . PRO A 1 101 ? -2.307 -4.776 20.995 1.00 89.25 101 PRO A N 1
ATOM 778 C CA . PRO A 1 101 ? -3.610 -4.174 21.263 1.00 89.25 101 PRO A CA 1
ATOM 779 C C . PRO A 1 101 ? -3.596 -3.287 22.515 1.00 89.25 101 PRO A C 1
ATOM 781 O O . PRO A 1 101 ? -3.101 -3.678 23.567 1.00 89.25 101 PRO A O 1
ATOM 784 N N . GLY A 1 102 ? -4.159 -2.083 22.405 1.00 88.31 102 GLY A N 1
ATOM 785 C CA . GLY A 1 102 ? -4.314 -1.151 23.529 1.00 88.31 102 GLY A CA 1
ATOM 786 C C . GLY A 1 102 ? -3.068 -0.337 23.899 1.00 88.31 102 GLY A C 1
ATOM 787 O O . GLY A 1 102 ? -3.205 0.648 24.620 1.00 88.31 102 GLY A O 1
ATOM 788 N N . ARG A 1 103 ? -1.874 -0.669 23.381 1.00 96.00 103 ARG A N 1
ATOM 789 C CA . ARG A 1 103 ? -0.658 0.131 23.629 1.00 96.00 103 ARG A CA 1
ATOM 790 C C . ARG A 1 103 ? -0.668 1.463 22.877 1.00 96.00 103 ARG A C 1
ATOM 792 O O . ARG A 1 103 ? -0.200 2.473 23.396 1.00 96.00 103 ARG A O 1
ATOM 799 N N . TYR A 1 104 ? -1.200 1.461 21.658 1.00 95.56 104 TYR A N 1
ATOM 800 C CA . TYR A 1 104 ? -1.248 2.629 20.782 1.00 95.56 104 TYR A CA 1
ATOM 801 C C . TYR A 1 104 ? -2.671 3.165 20.667 1.00 95.56 104 TYR A C 1
ATOM 803 O O . TYR A 1 104 ? -3.632 2.397 20.581 1.00 95.56 104 TYR A O 1
ATOM 811 N N . ARG A 1 105 ? -2.805 4.494 20.620 1.00 96.25 105 ARG A N 1
ATOM 812 C CA . ARG A 1 105 ? -4.105 5.142 20.412 1.00 96.25 105 ARG A CA 1
ATOM 813 C C . ARG A 1 105 ? -4.613 4.905 18.988 1.00 96.25 105 ARG A C 1
ATOM 815 O O . ARG A 1 105 ? -3.816 4.830 18.049 1.00 96.25 105 ARG A O 1
ATOM 822 N N . ALA A 1 106 ? -5.932 4.853 18.822 1.00 95.44 106 ALA A N 1
ATOM 823 C CA . ALA A 1 106 ? -6.566 4.616 17.526 1.00 95.44 106 ALA A CA 1
ATOM 824 C C . ALA A 1 106 ? -6.157 5.662 16.471 1.00 95.44 106 ALA A C 1
ATOM 826 O O . ALA A 1 106 ? -5.910 5.312 15.319 1.00 95.44 106 ALA A O 1
ATOM 827 N N . GLU A 1 107 ? -5.979 6.924 16.865 1.00 97.00 107 GLU A N 1
ATOM 828 C CA . GLU A 1 107 ? -5.596 8.020 15.967 1.00 97.00 107 GLU A CA 1
ATOM 829 C C . GLU A 1 107 ? -4.194 7.826 15.377 1.00 97.00 107 GLU A C 1
ATOM 831 O O . GLU A 1 107 ? -3.930 8.238 14.246 1.00 97.00 107 GLU A O 1
ATOM 836 N N . HIS A 1 108 ? -3.292 7.179 16.122 1.00 97.56 108 HIS A N 1
ATOM 837 C CA . HIS A 1 108 ? -1.952 6.870 15.627 1.00 97.56 108 HIS A CA 1
ATOM 838 C C . HIS A 1 108 ? -2.032 5.833 14.502 1.00 97.56 108 HIS A C 1
ATOM 840 O O . HIS A 1 108 ? -1.460 6.029 13.432 1.00 97.56 108 HIS A O 1
ATOM 846 N N . MET A 1 109 ? -2.809 4.766 14.711 1.00 97.50 109 MET A N 1
ATOM 847 C CA . MET A 1 109 ? -3.041 3.748 13.688 1.00 97.50 109 MET A CA 1
ATOM 848 C C . MET A 1 109 ? -3.733 4.344 12.456 1.00 97.50 109 MET A C 1
ATOM 850 O O . MET A 1 109 ? -3.318 4.073 11.330 1.00 97.50 109 MET A O 1
ATOM 854 N N . ALA A 1 110 ? -4.730 5.212 12.656 1.00 97.75 110 ALA A N 1
ATOM 855 C CA . ALA A 1 110 ? -5.412 5.912 11.571 1.00 97.75 110 ALA A CA 1
ATOM 856 C C . ALA A 1 110 ? -4.455 6.809 10.764 1.00 97.75 110 ALA A C 1
ATOM 858 O O . ALA A 1 110 ? -4.524 6.833 9.535 1.00 97.75 110 ALA A O 1
ATOM 859 N N . SER A 1 111 ? -3.530 7.506 11.431 1.00 98.19 111 SER A N 1
ATOM 860 C CA . SER A 1 111 ? -2.531 8.355 10.769 1.00 98.19 111 SER A CA 1
ATOM 861 C C . SER A 1 111 ? -1.571 7.540 9.903 1.00 98.19 111 SER A C 1
ATOM 863 O O . SER A 1 111 ? -1.356 7.881 8.743 1.00 98.19 111 SER A O 1
ATOM 865 N N . LEU A 1 112 ? -1.039 6.428 10.420 1.00 98.19 112 LEU A N 1
ATOM 866 C CA . LEU A 1 112 ? -0.157 5.553 9.641 1.00 98.19 112 LEU A CA 1
ATOM 867 C C . LEU A 1 112 ? -0.893 4.863 8.489 1.00 98.19 112 LEU A C 1
ATOM 869 O O . LEU A 1 112 ? -0.354 4.758 7.393 1.00 98.19 112 LEU A O 1
ATOM 873 N N . THR A 1 113 ? -2.147 4.466 8.705 1.00 98.12 113 THR A N 1
ATOM 874 C CA . THR A 1 113 ? -3.006 3.892 7.658 1.00 98.12 113 THR A CA 1
ATOM 875 C C . THR A 1 113 ? -3.221 4.885 6.512 1.00 98.12 113 THR A C 1
ATOM 877 O O . THR A 1 113 ? -3.132 4.515 5.345 1.00 98.12 113 THR A O 1
ATOM 880 N N . PHE A 1 114 ? -3.446 6.164 6.835 1.00 98.00 114 PHE A N 1
ATOM 881 C CA . PHE A 1 114 ? -3.558 7.234 5.842 1.00 98.00 114 PHE A CA 1
ATOM 882 C C . PHE A 1 114 ? -2.250 7.441 5.075 1.00 98.00 114 PHE A C 1
ATOM 884 O O . PHE A 1 114 ? -2.260 7.554 3.851 1.00 98.00 114 PHE A O 1
ATOM 891 N N . LEU A 1 115 ? -1.120 7.485 5.788 1.00 98.25 115 LEU A N 1
ATOM 892 C CA . LEU A 1 115 ? 0.191 7.643 5.164 1.00 98.25 115 LEU A CA 1
ATOM 893 C C . LEU A 1 115 ? 0.509 6.474 4.232 1.00 98.25 115 LEU A C 1
ATOM 895 O O . LEU A 1 115 ? 1.013 6.719 3.140 1.00 98.25 115 LEU A O 1
ATOM 899 N N . LEU A 1 116 ? 0.174 5.240 4.613 1.00 98.50 116 LEU A N 1
ATOM 900 C CA . LEU A 1 116 ? 0.353 4.066 3.762 1.00 98.50 116 LEU A CA 1
ATOM 901 C C . LEU A 1 116 ? -0.486 4.170 2.485 1.00 98.50 116 LEU A C 1
ATOM 903 O O . LEU A 1 116 ? 0.065 4.057 1.395 1.00 98.50 116 LEU A O 1
ATOM 907 N N . ALA A 1 117 ? -1.787 4.452 2.609 1.00 98.19 117 ALA A N 1
ATOM 908 C CA . ALA A 1 117 ? -2.672 4.611 1.454 1.00 98.19 117 ALA A CA 1
ATOM 909 C C . ALA A 1 117 ? -2.176 5.713 0.505 1.00 98.19 117 ALA A C 1
ATOM 911 O O . ALA A 1 117 ? -2.183 5.548 -0.712 1.00 98.19 117 ALA A O 1
ATOM 912 N N . ARG A 1 118 ? -1.703 6.835 1.059 1.00 98.06 118 ARG A N 1
ATOM 913 C CA . ARG A 1 118 ? -1.164 7.944 0.270 1.00 98.06 118 ARG A CA 1
ATOM 914 C C . ARG A 1 118 ? 0.147 7.587 -0.426 1.00 98.06 118 ARG A C 1
ATOM 916 O O . ARG A 1 118 ? 0.273 7.875 -1.608 1.00 98.06 118 ARG A O 1
ATOM 923 N N . ASN A 1 119 ? 1.107 6.990 0.283 1.00 97.88 119 ASN A N 1
ATOM 924 C CA . ASN A 1 119 ? 2.392 6.605 -0.310 1.00 97.88 119 ASN A CA 1
ATOM 925 C C . ASN A 1 119 ? 2.202 5.560 -1.406 1.00 97.88 119 ASN A C 1
ATOM 927 O O . ASN A 1 119 ? 2.863 5.663 -2.431 1.00 97.88 119 ASN A O 1
ATOM 931 N N . LEU A 1 120 ? 1.263 4.626 -1.222 1.00 97.75 120 LEU A N 1
ATOM 932 C CA . LEU A 1 120 ? 0.918 3.649 -2.245 1.00 97.75 120 LEU A CA 1
ATOM 933 C C . LEU A 1 120 ? 0.452 4.350 -3.527 1.00 97.75 120 LEU A C 1
ATOM 935 O O . LEU A 1 120 ? 1.092 4.186 -4.551 1.00 97.75 120 LEU A O 1
ATOM 939 N N . ARG A 1 121 ? -0.566 5.219 -3.473 1.00 97.81 121 ARG A N 1
ATOM 940 C CA . ARG A 1 121 ? -1.055 5.927 -4.677 1.00 97.81 121 ARG A CA 1
ATOM 941 C C . ARG A 1 121 ? -0.009 6.824 -5.335 1.00 97.81 121 ARG A C 1
ATOM 943 O O . ARG A 1 121 ? 0.074 6.901 -6.555 1.00 97.81 121 ARG A O 1
ATOM 950 N N . GLU A 1 122 ? 0.783 7.525 -4.528 1.00 96.62 122 GLU A N 1
ATOM 951 C CA . GLU A 1 122 ? 1.863 8.378 -5.031 1.00 96.62 122 GLU A CA 1
ATOM 952 C C . GLU A 1 122 ? 2.936 7.574 -5.767 1.00 96.62 122 GLU A C 1
ATOM 954 O O . GLU A 1 122 ? 3.468 8.040 -6.771 1.00 96.62 122 GLU A O 1
ATOM 959 N N . HIS A 1 123 ? 3.224 6.368 -5.288 1.00 95.88 123 HIS A N 1
ATOM 960 C CA . HIS A 1 123 ? 4.110 5.425 -5.949 1.00 95.88 123 HIS A CA 1
ATOM 961 C C . HIS A 1 123 ? 3.509 4.910 -7.265 1.00 95.88 123 HIS A C 1
ATOM 963 O O . HIS A 1 123 ? 4.136 5.100 -8.302 1.00 95.88 123 HIS A O 1
ATOM 969 N N . LEU A 1 124 ? 2.260 4.422 -7.271 1.00 94.56 124 LEU A N 1
ATOM 970 C CA . LEU A 1 124 ? 1.606 3.948 -8.505 1.00 94.56 124 LEU A CA 1
ATOM 971 C C . LEU A 1 124 ? 1.579 5.032 -9.591 1.00 94.56 124 LEU A C 1
ATOM 973 O O . LEU A 1 124 ? 1.969 4.795 -10.733 1.00 94.56 124 LEU A O 1
ATOM 977 N N . ARG A 1 125 ? 1.183 6.256 -9.213 1.00 93.56 125 ARG A N 1
ATOM 978 C CA . ARG A 1 125 ? 1.175 7.409 -10.120 1.00 93.56 125 ARG A CA 1
ATOM 979 C C . ARG A 1 125 ? 2.569 7.711 -10.655 1.00 93.56 125 ARG A C 1
ATOM 981 O O . ARG A 1 125 ? 2.723 7.999 -11.839 1.00 93.56 125 ARG A O 1
ATOM 988 N N . TYR A 1 126 ? 3.574 7.690 -9.782 1.00 90.69 126 TYR A N 1
ATOM 989 C CA . TYR A 1 126 ? 4.950 7.959 -10.174 1.00 90.69 126 TYR A CA 1
ATOM 990 C C . TYR A 1 126 ? 5.424 6.971 -11.243 1.00 90.69 126 TYR A C 1
ATOM 992 O O . TYR A 1 126 ? 6.001 7.380 -12.250 1.00 90.69 126 TYR A O 1
ATOM 1000 N N . GLU A 1 127 ? 5.147 5.686 -11.063 1.00 89.44 127 GLU A N 1
ATOM 1001 C CA . GLU A 1 127 ? 5.552 4.646 -12.005 1.00 89.44 127 GLU A CA 1
ATOM 1002 C C . GLU A 1 127 ? 4.809 4.747 -13.332 1.00 89.44 127 GLU A C 1
ATOM 1004 O O . G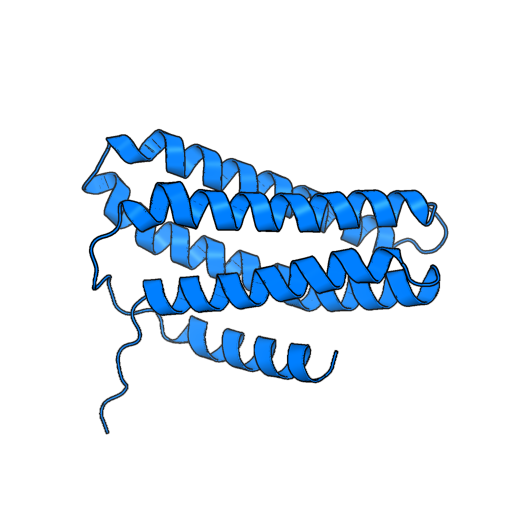LU A 1 127 ? 5.443 4.713 -14.390 1.00 89.44 127 GLU A O 1
ATOM 1009 N N . GLU A 1 128 ? 3.499 4.981 -13.285 1.00 87.81 128 GLU A N 1
ATOM 1010 C CA . GLU A 1 128 ? 2.658 5.200 -14.462 1.00 87.81 128 GLU A CA 1
ATOM 1011 C C . GLU A 1 128 ? 3.136 6.393 -15.303 1.00 87.81 128 GLU A C 1
ATOM 1013 O O 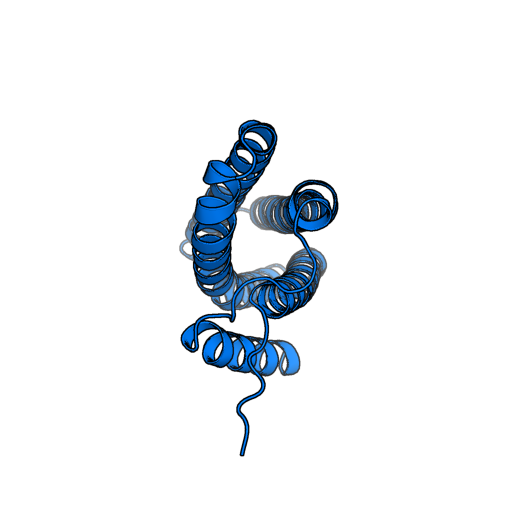. GLU A 1 128 ? 3.320 6.275 -16.521 1.00 87.81 128 GLU A O 1
ATOM 1018 N N . GLU A 1 129 ? 3.381 7.539 -14.662 1.00 86.38 129 GLU A N 1
ATOM 1019 C CA . GLU A 1 129 ? 3.754 8.782 -15.340 1.00 86.38 129 GLU A CA 1
ATOM 1020 C C . GLU A 1 129 ? 5.216 8.774 -15.808 1.00 86.38 129 GLU A C 1
ATOM 1022 O O . GLU A 1 129 ? 5.514 9.226 -16.920 1.00 86.38 129 GLU A O 1
ATOM 1027 N N . MET A 1 130 ? 6.139 8.252 -14.994 1.00 80.06 130 MET A N 1
ATOM 1028 C CA . MET A 1 130 ? 7.582 8.431 -15.203 1.00 80.06 130 MET A CA 1
ATOM 1029 C C . MET A 1 130 ? 8.291 7.198 -15.758 1.00 80.06 130 MET A C 1
ATOM 1031 O O . MET A 1 130 ? 9.231 7.342 -16.544 1.00 80.06 130 MET A O 1
ATOM 1035 N N . LEU A 1 131 ? 7.894 5.992 -15.349 1.00 75.25 131 LEU A N 1
ATOM 1036 C CA . LEU A 1 131 ? 8.620 4.763 -15.687 1.00 75.25 131 LEU A CA 1
ATOM 1037 C C . LEU A 1 131 ? 7.954 4.022 -16.843 1.00 75.25 131 LEU A C 1
ATOM 1039 O O . LEU A 1 131 ? 8.630 3.596 -17.781 1.00 75.25 131 LEU A O 1
ATOM 1043 N N . TRP A 1 132 ? 6.630 3.909 -16.832 1.00 74.62 132 TRP A N 1
ATOM 1044 C CA . TRP A 1 132 ? 5.890 3.138 -17.827 1.00 74.62 132 TRP A CA 1
ATOM 1045 C C . TRP A 1 132 ? 5.657 3.887 -19.130 1.00 74.62 132 TRP A C 1
ATOM 1047 O O . TRP A 1 132 ? 5.623 3.264 -20.195 1.00 74.62 132 TRP A O 1
ATOM 1057 N N . SER A 1 133 ? 5.577 5.218 -19.078 1.00 69.31 133 SER A N 1
ATOM 1058 C CA . SER A 1 133 ? 5.613 6.074 -20.270 1.00 69.31 133 SER A CA 1
ATOM 1059 C C . SER A 1 133 ? 6.908 5.887 -21.076 1.00 69.31 133 SER A C 1
ATOM 1061 O O . SER A 1 133 ? 6.926 6.087 -22.292 1.00 69.31 133 SER A O 1
ATOM 1063 N N . ALA A 1 134 ? 7.985 5.430 -20.427 1.00 64.88 134 ALA A N 1
ATOM 1064 C CA . ALA A 1 134 ? 9.261 5.144 -21.065 1.00 64.88 134 ALA A CA 1
ATOM 1065 C C . ALA A 1 134 ? 9.384 3.704 -21.610 1.00 64.88 134 ALA A C 1
ATOM 1067 O O . ALA A 1 134 ? 10.319 3.436 -22.373 1.00 64.88 134 ALA A O 1
ATOM 1068 N N . LEU A 1 135 ? 8.481 2.775 -21.275 1.00 64.75 135 LEU A N 1
ATOM 1069 C CA . LEU A 1 135 ? 8.535 1.384 -21.744 1.00 64.75 135 LEU A CA 1
ATOM 1070 C C . LEU A 1 135 ? 7.893 1.227 -23.139 1.00 64.75 135 LEU A C 1
ATOM 1072 O O . LEU A 1 135 ? 6.775 1.703 -23.341 1.00 64.75 135 LEU A O 1
ATOM 1076 N N . PRO A 1 136 ? 8.538 0.532 -24.101 1.00 59.12 136 PRO A N 1
ATOM 1077 C CA . PRO A 1 136 ? 7.908 0.210 -25.383 1.00 59.12 136 PRO A CA 1
ATOM 1078 C C . PRO A 1 136 ? 6.705 -0.731 -25.192 1.00 59.12 136 PRO A C 1
ATOM 1080 O O . PRO A 1 136 ? 6.730 -1.611 -24.329 1.00 59.12 136 PRO A O 1
ATOM 1083 N N . GLU A 1 137 ? 5.653 -0.564 -25.999 1.00 55.53 137 GLU A N 1
ATOM 1084 C CA . GLU A 1 137 ? 4.523 -1.502 -26.029 1.00 55.53 137 GLU A CA 1
ATOM 1085 C C . GLU A 1 137 ? 5.005 -2.897 -26.475 1.00 55.53 137 GLU A C 1
ATOM 1087 O O . GLU A 1 137 ? 5.707 -3.022 -27.478 1.00 55.53 137 GLU A O 1
ATOM 1092 N N . GLY A 1 138 ? 4.657 -3.945 -25.713 1.00 54.47 138 GLY A N 1
ATOM 1093 C CA . GLY A 1 138 ? 5.045 -5.336 -26.004 1.00 54.47 138 GLY A CA 1
ATOM 1094 C C . GLY A 1 138 ? 6.224 -5.894 -25.192 1.00 54.47 138 GLY A C 1
ATOM 1095 O O . GLY A 1 138 ? 7.020 -6.664 -25.725 1.00 54.47 138 GLY A O 1
ATOM 1096 N N . GLY A 1 139 ? 6.355 -5.506 -23.916 1.00 51.56 139 GLY A N 1
ATOM 1097 C CA . GLY A 1 139 ? 7.379 -6.025 -22.997 1.00 51.56 139 GLY A CA 1
ATOM 1098 C C . GLY A 1 139 ? 7.399 -7.562 -22.860 1.00 51.56 139 GLY A C 1
ATOM 1099 O O . GLY A 1 139 ? 6.465 -8.237 -23.297 1.00 51.56 139 GLY A O 1
ATOM 1100 N N . PRO A 1 140 ? 8.464 -8.133 -22.262 1.00 52.25 140 PRO A N 1
ATOM 1101 C CA . PRO A 1 140 ? 8.618 -9.582 -22.120 1.00 52.25 140 PRO A CA 1
ATOM 1102 C C . PRO A 1 140 ? 7.419 -10.223 -21.400 1.00 52.25 140 PRO A C 1
ATOM 1104 O O . PRO A 1 140 ? 6.707 -9.560 -20.646 1.00 52.25 140 PRO A O 1
ATOM 1107 N N . ALA A 1 141 ? 7.180 -11.511 -21.656 1.00 50.84 141 ALA A N 1
ATOM 1108 C CA . ALA A 1 141 ? 6.091 -12.261 -21.030 1.00 50.84 141 ALA A CA 1
ATOM 1109 C C . ALA A 1 141 ? 6.290 -12.371 -19.507 1.00 50.84 141 ALA A C 1
ATOM 1111 O O . ALA A 1 141 ? 7.408 -12.610 -19.043 1.00 50.84 141 ALA A O 1
AT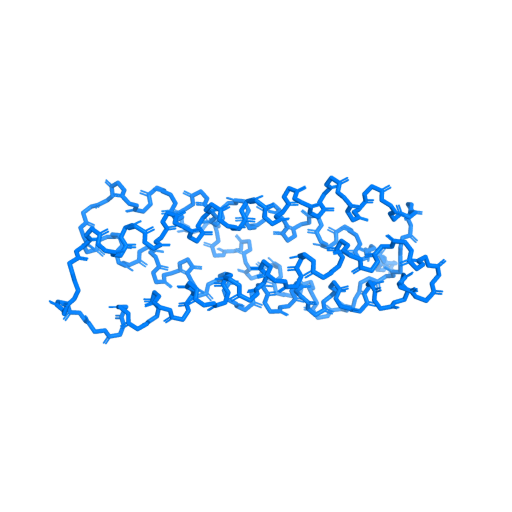OM 1112 N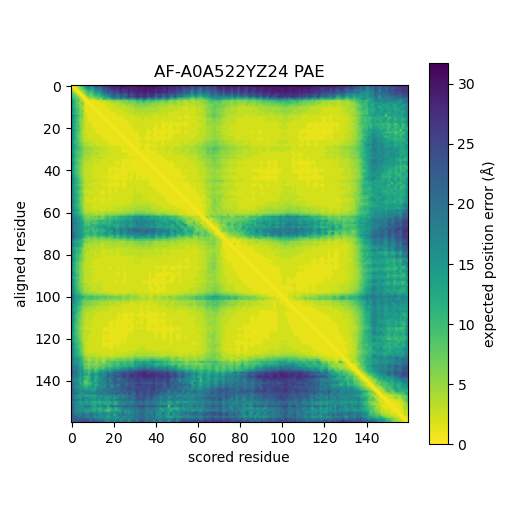 N . ALA A 1 142 ? 5.204 -12.227 -18.742 1.00 48.16 142 ALA A N 1
ATOM 1113 C CA . ALA A 1 142 ? 5.243 -12.307 -17.285 1.00 48.16 142 ALA A CA 1
ATOM 1114 C C . ALA A 1 142 ? 5.552 -13.741 -16.801 1.00 48.16 142 ALA A C 1
ATOM 1116 O O . ALA A 1 142 ? 5.071 -14.709 -17.399 1.00 48.16 142 ALA A O 1
ATOM 1117 N N . PRO A 1 143 ? 6.302 -13.920 -15.697 1.00 47.41 143 PRO A N 1
ATOM 1118 C CA . PRO A 1 143 ? 6.539 -15.241 -15.122 1.00 47.41 143 PRO A CA 1
ATOM 1119 C C . PRO A 1 143 ? 5.246 -15.844 -14.548 1.00 47.41 143 PRO A C 1
ATOM 1121 O O . PRO A 1 143 ? 4.446 -15.157 -13.909 1.00 47.41 143 PRO A O 1
ATOM 1124 N N . ALA A 1 144 ? 5.062 -17.155 -14.734 1.00 45.06 144 ALA A N 1
ATOM 1125 C CA . ALA A 1 144 ? 3.822 -17.882 -14.4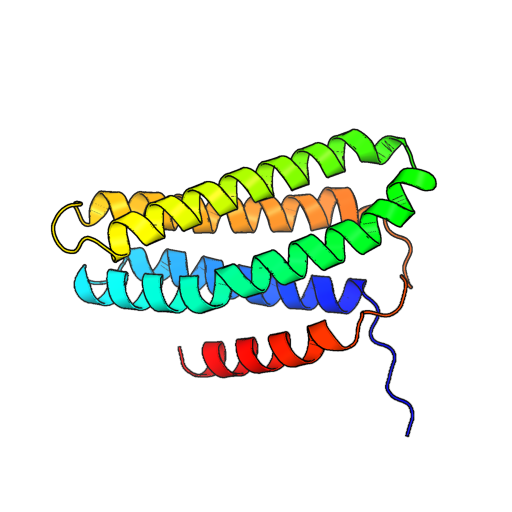36 1.00 45.06 144 ALA A CA 1
ATOM 1126 C C . ALA A 1 144 ? 3.331 -17.786 -12.971 1.00 45.06 144 ALA A C 1
ATOM 1128 O O . ALA A 1 144 ? 2.128 -17.884 -12.731 1.00 45.06 144 ALA A O 1
ATOM 1129 N N . SER A 1 145 ? 4.222 -17.556 -11.998 1.00 46.34 145 SER A N 1
ATOM 1130 C CA . SER A 1 145 ? 3.863 -17.446 -10.573 1.00 46.34 145 SER A CA 1
ATOM 1131 C C . SER A 1 145 ? 3.025 -16.205 -10.242 1.00 46.34 145 SER A C 1
ATOM 1133 O O . SER A 1 145 ? 2.225 -16.245 -9.315 1.00 46.34 145 SER A O 1
ATOM 1135 N N . SER A 1 146 ? 3.142 -15.131 -11.028 1.00 49.62 146 SER A N 1
ATOM 1136 C CA . SER A 1 146 ? 2.409 -13.872 -10.805 1.00 49.62 146 SER A CA 1
ATOM 1137 C C . SER A 1 146 ? 0.886 -14.002 -10.993 1.00 49.62 146 SER A C 1
ATOM 1139 O O . SER A 1 146 ? 0.103 -13.275 -10.384 1.00 49.62 146 SER A O 1
ATOM 1141 N N . PHE A 1 147 ? 0.435 -14.978 -11.788 1.00 49.03 147 PHE A N 1
ATOM 1142 C CA . PHE A 1 147 ? -0.983 -15.157 -12.120 1.00 49.03 147 PHE A CA 1
ATOM 1143 C C . PHE A 1 147 ? -1.797 -15.875 -11.044 1.00 49.03 147 PHE A C 1
ATOM 1145 O O . PHE A 1 147 ? -3.015 -15.683 -10.967 1.00 49.03 147 PHE A O 1
ATOM 1152 N N . GLU A 1 148 ? -1.163 -16.744 -10.255 1.00 52.78 148 GLU A N 1
ATOM 1153 C CA . GLU A 1 148 ? -1.851 -17.479 -9.193 1.00 52.78 148 GLU A CA 1
ATOM 1154 C C . GLU A 1 148 ? -2.123 -16.570 -7.986 1.00 52.78 148 GLU A C 1
ATOM 1156 O O . GLU A 1 148 ? -3.201 -16.637 -7.389 1.00 52.78 148 GLU A O 1
ATOM 1161 N N . ASP A 1 149 ? -1.197 -15.652 -7.706 1.00 52.56 149 ASP A N 1
ATOM 1162 C CA . ASP A 1 149 ? -1.323 -14.667 -6.635 1.00 52.56 149 ASP A CA 1
ATOM 1163 C C . ASP A 1 149 ? -2.429 -13.643 -6.940 1.00 52.56 149 ASP A C 1
ATOM 1165 O O . ASP A 1 149 ? -3.298 -13.415 -6.098 1.00 52.56 149 ASP A O 1
ATOM 1169 N N . LEU A 1 150 ? -2.520 -13.137 -8.177 1.00 49.97 150 LEU A N 1
ATOM 1170 C CA . LEU A 1 150 ? -3.578 -12.206 -8.601 1.00 49.97 150 LEU A CA 1
ATOM 1171 C C . LEU A 1 150 ? -5.003 -12.761 -8.429 1.00 49.97 150 LEU A C 1
ATOM 1173 O O . LEU A 1 150 ? -5.883 -12.069 -7.914 1.00 49.97 150 LEU A O 1
ATOM 1177 N N . ARG A 1 151 ? -5.250 -14.029 -8.785 1.00 56.25 151 ARG A N 1
ATOM 1178 C CA . ARG A 1 151 ? -6.579 -14.651 -8.601 1.00 56.25 151 ARG A CA 1
ATOM 1179 C C . ARG A 1 151 ? -6.957 -14.813 -7.128 1.00 56.25 151 ARG A C 1
ATOM 1181 O O . ARG A 1 151 ? -8.137 -14.711 -6.771 1.00 56.25 151 ARG A O 1
ATOM 1188 N N . ARG A 1 152 ? -5.972 -15.063 -6.258 1.00 57.44 152 ARG A N 1
ATOM 1189 C CA . ARG A 1 152 ? -6.186 -15.120 -4.804 1.00 57.44 152 ARG A CA 1
ATOM 1190 C C . ARG A 1 152 ? -6.528 -13.733 -4.249 1.00 57.44 152 ARG A C 1
ATOM 1192 O O . ARG A 1 152 ? -7.449 -13.633 -3.439 1.00 57.44 152 ARG A O 1
ATOM 1199 N N . LEU A 1 153 ? -5.872 -12.680 -4.743 1.00 48.94 153 LEU A N 1
ATOM 1200 C CA . LEU A 1 153 ? -6.148 -11.281 -4.386 1.00 48.94 153 LEU A CA 1
ATOM 1201 C C . LEU A 1 153 ? -7.565 -10.846 -4.803 1.00 48.94 153 LEU A C 1
ATOM 1203 O O . LEU A 1 153 ? -8.301 -10.288 -3.988 1.00 48.94 153 LEU A O 1
ATOM 1207 N N . GLU A 1 154 ? -7.997 -11.163 -6.027 1.00 51.12 154 GLU A N 1
ATOM 1208 C CA . GLU A 1 154 ? -9.353 -10.847 -6.513 1.00 51.12 154 GLU A CA 1
ATOM 1209 C C . GLU A 1 154 ? -10.451 -11.543 -5.696 1.00 51.12 154 GLU A C 1
ATOM 1211 O O . GLU A 1 154 ? -11.477 -10.940 -5.381 1.00 51.12 154 GLU A O 1
ATOM 1216 N N . THR A 1 155 ? -10.221 -12.796 -5.295 1.00 62.72 155 THR A N 1
ATOM 1217 C CA . THR A 1 155 ? -11.177 -13.565 -4.482 1.00 62.72 155 THR A CA 1
ATOM 1218 C C . THR A 1 155 ? -11.330 -12.991 -3.069 1.00 62.72 155 THR A C 1
ATOM 1220 O O . THR A 1 155 ? -12.424 -13.039 -2.506 1.00 62.72 155 THR A O 1
ATOM 1223 N N . LEU A 1 156 ? -10.255 -12.450 -2.487 1.00 54.88 156 LEU A N 1
ATOM 1224 C CA . LEU A 1 156 ? -10.289 -11.798 -1.174 1.00 54.88 156 LEU A CA 1
ATOM 1225 C C . LEU A 1 156 ? -10.967 -10.425 -1.243 1.00 54.88 156 LEU A C 1
ATOM 1227 O O . LEU A 1 156 ? -11.780 -10.111 -0.380 1.00 54.88 156 LEU A O 1
ATOM 1231 N N . LEU A 1 157 ? -10.707 -9.648 -2.297 1.00 51.19 157 LEU A N 1
ATOM 1232 C CA . LEU A 1 157 ? -11.341 -8.345 -2.515 1.00 51.19 157 LEU A CA 1
ATOM 1233 C C . LEU A 1 157 ? -12.835 -8.439 -2.853 1.00 51.19 157 LEU A C 1
ATOM 1235 O O . LEU A 1 157 ? -13.585 -7.552 -2.474 1.00 51.19 157 LEU A O 1
ATOM 1239 N N . GLY A 1 158 ? -13.292 -9.505 -3.517 1.00 48.44 158 GLY A N 1
ATOM 1240 C CA . GLY A 1 158 ? -14.723 -9.749 -3.755 1.00 48.44 158 GLY A CA 1
ATOM 1241 C C . GLY A 1 158 ? -15.514 -10.180 -2.509 1.00 48.44 158 GLY A C 1
ATOM 1242 O O . GLY A 1 158 ? -16.718 -10.409 -2.602 1.00 48.44 158 GLY A O 1
ATOM 1243 N N . ARG A 1 159 ? -14.839 -10.343 -1.363 1.00 46.91 159 ARG A N 1
ATOM 1244 C CA . ARG A 1 159 ? -15.420 -10.735 -0.069 1.00 46.91 159 ARG A CA 1
ATOM 1245 C C . ARG A 1 159 ? -15.306 -9.646 1.009 1.00 46.91 159 ARG A C 1
ATOM 1247 O O . ARG A 1 159 ? -15.854 -9.849 2.091 1.00 46.91 159 ARG A O 1
ATOM 1254 N N . LEU A 1 160 ? -14.594 -8.550 0.727 1.00 40.75 160 LEU A N 1
ATOM 1255 C CA . LEU A 1 160 ? -14.488 -7.341 1.559 1.00 40.75 160 LEU A CA 1
ATOM 1256 C C . LEU A 1 160 ? -15.490 -6.279 1.090 1.00 40.75 160 LEU A C 1
ATOM 1258 O O . LEU A 1 160 ? -15.942 -5.495 1.953 1.00 40.75 160 LEU A O 1
#

Foldseek 3Di:
DDPPQDALVNLLVLLLVLLLLLLVQLLVLLVDDLVSSLVSVVLSLVLPVVSLVVNVVSCCVQVVVVCVVDVPCVVLVVVLVVLSVVLVVLSVVLVVCSVDPPPDDSVVNSVSSNVNSVSSVVSSVSCVVRPVVPDDPPHHGDDPVSVVSSVVSVVSSVVD

Sequence (160 aa):
MSEAAHSTRETLDKDHRVFERLADALDRSRLRPPAEMRELVAATLGVLEPALKSHEALETALMGDVKIRRPGLTEGLRVASLQHDAIASLLKDLRIILSEPGRYRAEHMASLTFLLARNLREHLRYEEEMLWSALPEGGPAAPASSFEDLRRLETLLGRL

Nearest PDB structures (foldseek):
  8w1v-assembly1_A  TM=3.584E-01  e=3.922E+00  Homo sapiens
  5ir6-assembly1_B  TM=3.360E-01  e=5.033E+00  Geobacillus stearothermophilus
  7wn1-assembly1_A  TM=2.920E-01  e=5.561E+00  Plasmodium falciparum
  7sqc-assembly1_1F  TM=1.668E-01  e=1.765E+00  Chlamydomonas reinhardtii

Solvent-accessible surface area (backbone atoms only — not comparable to full-atom values): 9008 Å² total; per-residue (Å²): 133,83,79,76,76,54,30,37,59,61,52,50,57,49,49,48,59,52,48,53,55,49,26,51,50,37,52,56,24,60,78,42,61,67,69,59,20,51,52,49,45,54,55,47,50,71,54,47,54,64,49,51,56,54,47,54,52,52,48,50,58,58,48,55,63,41,48,80,76,40,68,87,48,55,65,59,55,50,51,52,53,52,47,50,53,53,48,53,51,46,52,51,53,50,49,54,52,68,74,39,81,83,80,61,60,64,68,59,55,39,50,50,36,45,51,41,27,48,51,51,53,54,44,53,49,47,40,54,68,64,53,51,70,70,52,71,92,82,51,65,67,47,66,78,72,60,61,62,52,51,57,53,51,52,58,52,59,77,74,110

Radius of gyration: 16.92 Å; Cα contacts (8 Å, |Δi|>4): 113; chains: 1; bounding box: 37×33×50 Å

Mean predicted aligned error: 8.1 Å